Protein AF-A0A645G170-F1 (afdb_monomer)

Organism: NCBI:txid1076179

Structure (mmCIF, N/CA/C/O backbone):
data_AF-A0A645G170-F1
#
_ent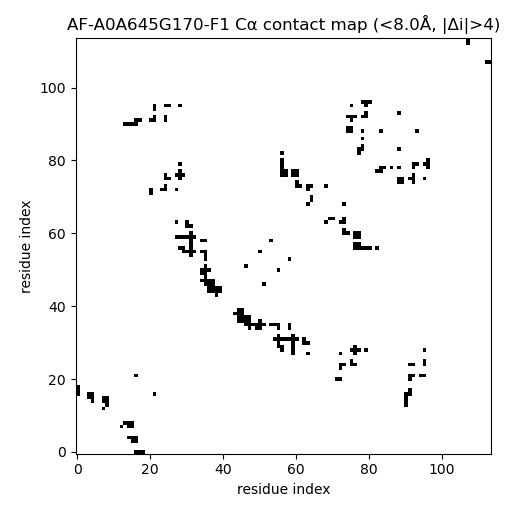ry.id   AF-A0A645G170-F1
#
loop_
_atom_site.group_PDB
_atom_site.id
_atom_site.type_symbol
_atom_site.label_atom_id
_atom_site.label_alt_id
_atom_site.label_comp_id
_atom_site.label_asym_id
_atom_site.label_entity_id
_atom_site.label_seq_id
_atom_site.pdbx_PDB_ins_code
_atom_site.Cartn_x
_atom_site.Cartn_y
_atom_site.Cartn_z
_atom_site.occupancy
_atom_site.B_iso_or_equiv
_atom_site.auth_seq_id
_atom_site.auth_comp_id
_atom_site.auth_asym_id
_atom_site.auth_atom_id
_atom_site.pdbx_PDB_model_num
ATOM 1 N N . MET A 1 1 ? 5.710 7.910 -17.142 1.00 85.31 1 MET A N 1
ATOM 2 C CA . MET A 1 1 ? 6.447 6.657 -16.865 1.00 85.31 1 MET A CA 1
ATOM 3 C C . MET A 1 1 ? 7.380 6.271 -18.004 1.00 85.31 1 MET A C 1
ATOM 5 O O . MET A 1 1 ? 8.421 5.698 -17.730 1.00 85.31 1 MET A O 1
ATOM 9 N N . ASP A 1 2 ? 7.072 6.637 -19.247 1.00 85.50 2 ASP A N 1
ATOM 10 C CA . ASP A 1 2 ? 7.814 6.213 -20.445 1.00 85.50 2 ASP A CA 1
ATOM 11 C C . ASP A 1 2 ? 9.314 6.533 -20.425 1.00 85.50 2 ASP A C 1
ATOM 13 O O . ASP A 1 2 ? 10.121 5.654 -20.707 1.00 85.50 2 ASP A O 1
ATOM 17 N N . GLU A 1 3 ? 9.708 7.748 -20.030 1.00 87.88 3 GLU A N 1
ATOM 18 C CA . GLU A 1 3 ? 11.128 8.125 -19.927 1.00 87.88 3 GLU A CA 1
ATOM 19 C C . GLU A 1 3 ? 11.868 7.291 -18.870 1.00 87.88 3 GLU A C 1
ATOM 21 O O . GLU A 1 3 ? 12.948 6.760 -19.129 1.00 87.88 3 GLU A O 1
ATOM 26 N N . PHE A 1 4 ? 11.257 7.113 -17.695 1.00 88.00 4 PHE A N 1
ATOM 27 C CA . PHE A 1 4 ? 11.802 6.262 -16.639 1.00 88.00 4 PHE A CA 1
ATOM 28 C C . PHE A 1 4 ? 11.960 4.822 -17.140 1.00 88.00 4 PHE A C 1
ATOM 30 O O . PHE A 1 4 ? 13.048 4.249 -17.076 1.00 88.00 4 PHE A O 1
ATOM 37 N N . ASN A 1 5 ? 10.898 4.256 -17.712 1.00 92.06 5 ASN A N 1
ATOM 38 C CA . ASN A 1 5 ? 10.902 2.885 -18.207 1.00 92.06 5 ASN A CA 1
ATOM 39 C C . ASN A 1 5 ? 11.934 2.692 -19.324 1.00 92.06 5 ASN A C 1
ATOM 41 O O . ASN A 1 5 ? 12.638 1.687 -19.312 1.00 92.06 5 ASN A O 1
ATOM 45 N N . ALA A 1 6 ? 12.102 3.656 -20.233 1.00 88.12 6 ALA A N 1
ATOM 46 C CA . ALA A 1 6 ? 13.106 3.587 -21.293 1.00 88.12 6 ALA A CA 1
ATOM 47 C C . ALA A 1 6 ? 14.542 3.500 -20.744 1.00 88.12 6 ALA A C 1
ATOM 49 O O . ALA A 1 6 ? 15.357 2.734 -21.258 1.00 88.12 6 ALA A O 1
ATOM 50 N N . ILE A 1 7 ? 14.850 4.245 -19.678 1.00 88.62 7 ILE A N 1
ATOM 51 C CA . ILE A 1 7 ? 16.182 4.256 -19.056 1.00 88.62 7 ILE A CA 1
ATOM 52 C C . ILE A 1 7 ? 16.437 2.970 -18.258 1.00 88.62 7 ILE A C 1
ATOM 54 O O . ILE A 1 7 ? 17.522 2.388 -18.341 1.00 88.62 7 ILE A O 1
ATOM 58 N N . TYR A 1 8 ? 15.462 2.532 -17.460 1.00 85.69 8 TYR A N 1
ATOM 59 C CA . TYR A 1 8 ? 15.670 1.462 -16.484 1.00 85.69 8 TYR A CA 1
ATOM 60 C C . TYR A 1 8 ? 15.401 0.057 -17.035 1.00 85.69 8 TYR A C 1
ATOM 62 O O . TYR A 1 8 ? 16.118 -0.872 -16.656 1.00 85.69 8 TYR A O 1
ATOM 70 N N . ALA A 1 9 ? 14.480 -0.104 -17.993 1.00 86.50 9 ALA A N 1
ATOM 71 C CA . ALA A 1 9 ? 14.226 -1.398 -18.637 1.00 86.50 9 ALA A CA 1
ATOM 72 C C . ALA A 1 9 ? 15.461 -1.941 -19.368 1.00 86.50 9 ALA A C 1
ATOM 74 O O . ALA A 1 9 ? 15.666 -3.151 -19.417 1.00 86.50 9 ALA A O 1
ATOM 75 N N . ALA A 1 10 ? 16.308 -1.052 -19.900 1.00 83.38 10 ALA A N 1
ATOM 76 C CA . ALA A 1 10 ? 17.560 -1.427 -20.555 1.00 83.38 10 ALA A CA 1
ATOM 77 C C . ALA A 1 10 ? 18.576 -2.076 -19.594 1.00 83.38 10 ALA A C 1
ATOM 79 O O . ALA A 1 10 ? 19.491 -2.761 -20.048 1.00 83.38 10 ALA A O 1
ATOM 80 N N . LYS A 1 11 ? 18.430 -1.861 -18.277 1.00 83.19 11 LYS A N 1
ATOM 81 C CA . LYS A 1 11 ? 19.267 -2.482 -17.240 1.00 83.19 11 LYS A CA 1
ATOM 82 C C . LYS A 1 11 ? 18.649 -3.771 -16.701 1.00 83.19 11 LYS A C 1
ATOM 84 O O . LYS A 1 11 ? 19.349 -4.771 -16.598 1.00 83.19 11 LYS A O 1
ATOM 89 N N . ASP A 1 12 ? 17.365 -3.736 -16.352 1.00 84.62 12 ASP A N 1
ATOM 90 C CA . ASP A 1 12 ? 16.557 -4.911 -16.003 1.00 84.62 12 ASP A CA 1
ATOM 91 C C . ASP A 1 12 ? 15.076 -4.551 -16.194 1.00 84.62 12 ASP A C 1
ATOM 93 O O . ASP A 1 12 ? 14.607 -3.526 -15.692 1.00 84.62 12 ASP A O 1
ATOM 97 N N . ALA A 1 13 ? 14.322 -5.404 -16.888 1.00 82.94 13 ALA A N 1
ATOM 98 C CA . ALA A 1 13 ? 12.888 -5.216 -17.109 1.00 82.94 13 ALA A CA 1
ATOM 99 C C . ALA A 1 13 ? 12.086 -5.111 -15.795 1.00 82.94 13 ALA A C 1
ATOM 101 O O . ALA A 1 13 ? 11.020 -4.499 -15.774 1.00 82.94 13 ALA A O 1
ATOM 102 N N . LYS A 1 14 ? 12.609 -5.645 -14.683 1.00 81.25 14 LYS A N 1
ATOM 103 C CA . LYS A 1 14 ? 12.017 -5.530 -13.340 1.00 81.25 14 LYS A CA 1
ATOM 104 C C . LYS A 1 14 ? 12.056 -4.116 -12.760 1.00 81.25 14 LYS A C 1
ATOM 106 O O . LYS A 1 14 ? 11.366 -3.863 -11.780 1.00 81.25 14 LYS A O 1
ATOM 111 N N . PHE A 1 15 ? 12.849 -3.207 -13.330 1.00 82.06 15 PHE A N 1
ATOM 112 C CA . PHE A 1 15 ? 12.870 -1.792 -12.949 1.00 82.06 15 PHE A CA 1
ATOM 113 C C . PHE A 1 15 ? 11.934 -0.937 -13.809 1.00 82.06 15 PHE A C 1
ATOM 115 O O . PHE A 1 15 ? 12.122 0.272 -13.903 1.00 82.06 15 PHE A O 1
ATOM 122 N N . THR A 1 16 ? 10.942 -1.547 -14.454 1.00 91.69 16 THR A N 1
ATOM 123 C CA . THR A 1 16 ? 9.838 -0.805 -15.064 1.00 91.69 16 THR A CA 1
ATOM 124 C C . THR A 1 16 ? 8.761 -0.506 -14.030 1.00 91.69 16 THR A C 1
ATOM 126 O O . THR A 1 16 ? 8.619 -1.218 -13.040 1.00 91.69 16 THR A O 1
ATOM 129 N N . ILE A 1 17 ? 8.034 0.582 -14.256 1.00 93.06 17 ILE A N 1
ATOM 130 C CA . ILE A 1 17 ? 6.860 0.970 -13.484 1.00 93.06 17 ILE A CA 1
ATOM 131 C C . ILE A 1 17 ? 5.643 0.850 -14.387 1.00 93.06 17 ILE A C 1
ATOM 133 O O . ILE A 1 17 ? 5.594 1.461 -15.462 1.00 93.06 17 ILE A O 1
ATOM 137 N N . ASP A 1 18 ? 4.645 0.122 -13.913 1.00 95.44 18 ASP A N 1
ATOM 138 C CA . ASP A 1 18 ? 3.304 0.142 -14.473 1.00 95.44 18 ASP A CA 1
ATOM 139 C C . ASP A 1 18 ? 2.494 1.257 -13.794 1.00 95.44 18 ASP A C 1
ATOM 141 O O . ASP A 1 18 ? 2.283 1.269 -12.578 1.00 95.44 18 ASP A O 1
ATOM 145 N N . ASN A 1 19 ? 2.063 2.239 -14.589 1.00 95.69 19 ASN A N 1
ATOM 146 C CA . ASN A 1 19 ? 1.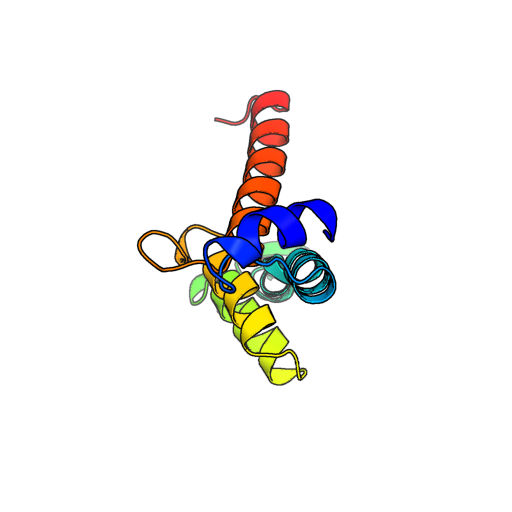342 3.397 -14.073 1.00 95.69 19 ASN A CA 1
ATOM 147 C C . ASN A 1 19 ? -0.047 3.035 -13.526 1.00 95.69 19 ASN A C 1
ATOM 149 O O . ASN A 1 19 ? -0.484 3.633 -12.544 1.00 95.69 19 ASN A O 1
ATOM 153 N N . ASP A 1 20 ? -0.728 2.066 -14.132 1.00 97.06 20 ASP A N 1
ATOM 154 C CA . ASP A 1 20 ? -2.068 1.670 -13.710 1.00 97.06 20 ASP A CA 1
ATOM 155 C C . ASP A 1 20 ? -1.990 0.874 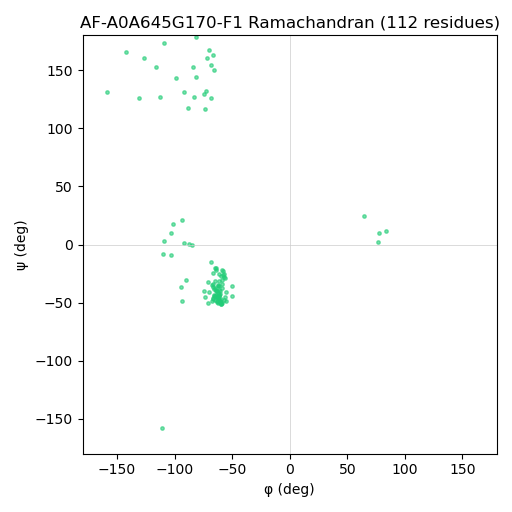-12.406 1.00 97.06 20 ASP A C 1
ATOM 157 O O . ASP A 1 20 ? -2.767 1.130 -11.482 1.00 97.06 20 ASP A O 1
ATOM 161 N N . LEU A 1 21 ? -0.993 -0.012 -12.272 1.00 97.25 21 LEU A N 1
ATOM 162 C CA . LEU A 1 21 ? -0.711 -0.684 -10.999 1.00 97.25 21 LEU A CA 1
ATOM 163 C C . LEU A 1 21 ? -0.309 0.308 -9.907 1.00 97.25 21 LEU A C 1
ATOM 165 O O . LEU A 1 21 ? -0.787 0.184 -8.778 1.00 97.25 21 LEU A O 1
ATOM 169 N N . LEU A 1 22 ? 0.527 1.302 -10.228 1.00 97.88 22 LEU A N 1
ATOM 170 C CA . LEU A 1 22 ? 0.926 2.332 -9.271 1.00 97.88 22 LEU A CA 1
ATOM 171 C C . LEU A 1 22 ? -0.287 3.108 -8.756 1.00 97.88 22 LEU A C 1
ATOM 173 O O . LEU A 1 22 ? -0.455 3.242 -7.545 1.00 97.88 22 LEU A O 1
ATOM 177 N N . VAL A 1 23 ? -1.134 3.610 -9.658 1.00 98.25 23 VAL A N 1
ATOM 178 C CA . VAL A 1 23 ? -2.310 4.406 -9.285 1.00 98.25 23 VAL A CA 1
ATOM 179 C C . VAL A 1 23 ? -3.327 3.551 -8.530 1.00 98.25 23 VAL A C 1
ATOM 181 O O . VAL A 1 23 ? -3.802 3.971 -7.475 1.00 98.25 23 VAL A O 1
ATOM 184 N N . ALA A 1 24 ? -3.631 2.340 -9.004 1.00 98.50 24 ALA A N 1
ATOM 185 C CA . ALA A 1 24 ? -4.558 1.438 -8.322 1.00 98.50 24 ALA A CA 1
ATOM 186 C C . ALA A 1 24 ? -4.049 1.047 -6.925 1.00 98.50 24 ALA A C 1
ATOM 188 O O . ALA A 1 24 ? -4.797 1.108 -5.948 1.00 98.50 24 ALA A O 1
ATOM 189 N N . GLY A 1 25 ? -2.764 0.702 -6.812 1.00 98.56 25 GLY A N 1
ATOM 190 C CA . GLY A 1 25 ? -2.112 0.395 -5.543 1.00 98.56 25 GLY A CA 1
ATOM 191 C C . GLY A 1 25 ? -2.114 1.585 -4.584 1.00 98.56 25 GLY A C 1
ATOM 192 O O . GLY A 1 25 ? -2.472 1.424 -3.421 1.00 98.56 25 GLY A O 1
ATOM 193 N N . ALA A 1 26 ? -1.801 2.790 -5.066 1.00 98.38 26 ALA A N 1
ATOM 194 C CA . ALA A 1 26 ? -1.833 4.013 -4.265 1.00 98.38 26 ALA A CA 1
ATOM 195 C C . ALA A 1 26 ? -3.246 4.353 -3.768 1.00 98.38 26 ALA A C 1
ATOM 197 O O . ALA A 1 26 ? -3.408 4.751 -2.618 1.00 98.38 26 ALA A O 1
ATOM 198 N N . LEU A 1 27 ? -4.281 4.166 -4.591 1.00 98.38 27 LEU A N 1
ATOM 199 C CA . LEU A 1 27 ? -5.670 4.400 -4.180 1.00 98.38 27 LEU A CA 1
ATOM 200 C C . LEU A 1 27 ? -6.143 3.402 -3.115 1.00 98.38 27 LEU A C 1
ATOM 202 O O . LEU A 1 27 ? -6.945 3.758 -2.253 1.00 98.38 27 LEU A O 1
ATOM 206 N N . LEU A 1 28 ? -5.660 2.158 -3.172 1.00 98.56 28 LEU A N 1
ATOM 207 C CA . LEU A 1 28 ? -6.161 1.060 -2.345 1.00 98.56 28 LEU A CA 1
ATOM 208 C C . LEU A 1 28 ? -5.266 0.686 -1.160 1.00 98.56 28 LEU A C 1
ATOM 210 O O . LEU A 1 28 ? -5.712 -0.107 -0.331 1.00 98.56 28 LEU A O 1
ATOM 214 N N . HIS A 1 29 ? -4.047 1.228 -1.046 1.00 98.56 29 HIS A N 1
ATOM 215 C CA . HIS A 1 29 ? -3.059 0.813 -0.034 1.00 98.56 29 HIS A CA 1
ATOM 216 C C . HIS A 1 29 ? -3.634 0.770 1.393 1.00 98.56 29 HIS A C 1
ATOM 218 O O . HIS A 1 29 ? -3.348 -0.149 2.156 1.00 98.56 29 HIS A O 1
ATOM 224 N N . ASP A 1 30 ? -4.534 1.700 1.710 1.00 98.31 30 ASP A N 1
ATOM 225 C CA . ASP A 1 30 ? -5.149 1.871 3.024 1.00 98.31 30 ASP A CA 1
ATOM 226 C C . ASP A 1 30 ? -6.590 1.339 3.137 1.00 98.31 30 ASP A C 1
ATOM 228 O O . ASP A 1 30 ? -7.257 1.563 4.150 1.00 98.31 30 ASP A O 1
ATOM 232 N N . VAL A 1 31 ? -7.106 0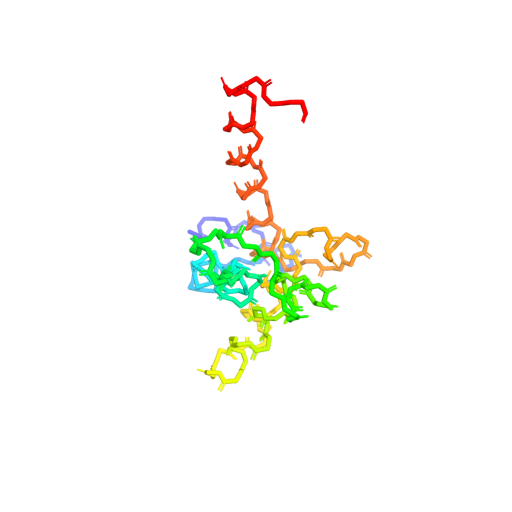.605 2.142 1.00 98.44 31 VAL A N 1
ATOM 233 C CA . VAL A 1 31 ? -8.514 0.147 2.116 1.00 98.44 31 VAL A CA 1
ATOM 234 C C . VAL A 1 31 ? -8.902 -0.691 3.347 1.00 98.44 31 VAL A C 1
ATOM 236 O O . VAL A 1 31 ? -10.059 -0.697 3.771 1.00 98.44 31 VAL A O 1
ATOM 239 N N . GLY A 1 32 ? -7.929 -1.341 3.994 1.00 98.06 32 GLY A N 1
ATOM 240 C CA . GLY A 1 32 ? -8.130 -2.068 5.249 1.00 98.06 32 GLY A CA 1
ATOM 241 C C . GLY A 1 32 ? -8.538 -1.193 6.441 1.00 98.06 32 GLY A C 1
ATOM 242 O O . GLY A 1 32 ? -9.140 -1.710 7.385 1.00 98.06 32 GLY A O 1
ATOM 243 N N . LYS A 1 33 ? -8.299 0.128 6.403 1.00 96.94 33 LYS A N 1
ATOM 244 C CA . LYS A 1 33 ? -8.720 1.059 7.467 1.00 96.94 33 LYS A CA 1
ATOM 245 C C . LYS A 1 33 ? -10.240 1.090 7.645 1.00 96.94 33 LYS A C 1
ATOM 247 O O . LYS A 1 33 ? -10.711 1.333 8.755 1.00 96.94 33 LYS A O 1
ATOM 252 N N . LEU A 1 34 ? -11.003 0.756 6.595 1.00 95.62 34 LEU A N 1
ATOM 253 C CA . LEU A 1 34 ? -12.466 0.632 6.640 1.00 95.62 34 LEU A CA 1
ATOM 254 C C . LEU A 1 34 ? -12.948 -0.406 7.662 1.00 95.62 34 LEU A C 1
ATOM 256 O O . LEU A 1 34 ? -14.035 -0.260 8.213 1.00 95.62 34 LEU A O 1
ATOM 260 N N . VAL A 1 35 ? -12.149 -1.448 7.910 1.00 96.62 35 VAL A N 1
ATOM 261 C CA . VAL A 1 35 ? -12.469 -2.506 8.879 1.00 96.62 35 VAL A CA 1
ATOM 262 C C . VAL A 1 35 ? -11.583 -2.461 10.122 1.00 96.62 35 VAL A C 1
ATOM 264 O O . VAL A 1 35 ? -11.858 -3.176 11.085 1.00 96.62 35 VAL A O 1
ATOM 267 N N . GLU A 1 36 ? -10.546 -1.620 10.148 1.00 96.88 36 GLU A N 1
ATOM 268 C CA . GLU A 1 36 ? -9.681 -1.454 11.321 1.00 96.88 36 GLU A CA 1
ATOM 269 C C . GLU A 1 36 ? -10.394 -0.726 12.470 1.00 96.88 36 GLU A C 1
ATOM 271 O O . GLU A 1 36 ? -10.164 -1.035 13.644 1.00 96.88 36 GLU A O 1
ATOM 276 N N . TYR A 1 37 ? -11.303 0.192 12.143 1.00 96.62 37 TYR A N 1
ATOM 277 C CA . TYR A 1 37 ? -12.035 1.000 13.113 1.00 96.62 37 TYR A CA 1
ATOM 278 C C . TYR A 1 37 ? -13.538 0.715 13.083 1.00 96.62 37 TYR A C 1
ATOM 280 O O . TYR A 1 37 ? -14.099 0.305 12.073 1.00 96.62 37 TYR A O 1
ATOM 288 N N . ALA A 1 38 ? -14.197 0.935 14.216 1.00 96.38 38 ALA A N 1
ATOM 289 C CA . ALA A 1 38 ? -15.643 0.830 14.372 1.00 96.38 38 ALA A CA 1
ATOM 290 C C . ALA A 1 38 ? -16.156 1.931 15.308 1.00 96.38 38 ALA A C 1
ATOM 292 O O . ALA A 1 38 ? -15.379 2.564 16.026 1.00 96.38 38 ALA A O 1
ATOM 293 N N . ARG A 1 39 ? -17.474 2.151 15.316 1.00 96.56 39 ARG A N 1
ATOM 294 C CA . ARG A 1 39 ? -18.142 3.011 16.300 1.00 96.56 39 ARG A CA 1
ATOM 295 C C . ARG A 1 39 ? -18.596 2.165 17.486 1.00 96.56 39 ARG A C 1
ATOM 297 O O . ARG A 1 39 ? -19.190 1.110 17.280 1.00 96.56 39 ARG A O 1
ATOM 304 N N . ASN A 1 40 ? -18.302 2.602 18.708 1.00 95.31 40 ASN A N 1
ATOM 305 C CA . ASN A 1 40 ? -18.852 1.969 19.909 1.00 95.31 40 ASN A CA 1
ATOM 306 C C . ASN A 1 40 ? -20.281 2.473 20.204 1.00 95.31 40 ASN A C 1
ATOM 308 O O . ASN A 1 40 ? -20.799 3.346 19.510 1.00 95.31 40 ASN A O 1
ATOM 312 N N . GLU A 1 41 ? -20.902 1.953 21.265 1.00 96.12 41 GLU A N 1
ATOM 313 C CA . GLU A 1 41 ? -22.255 2.343 21.706 1.00 96.12 41 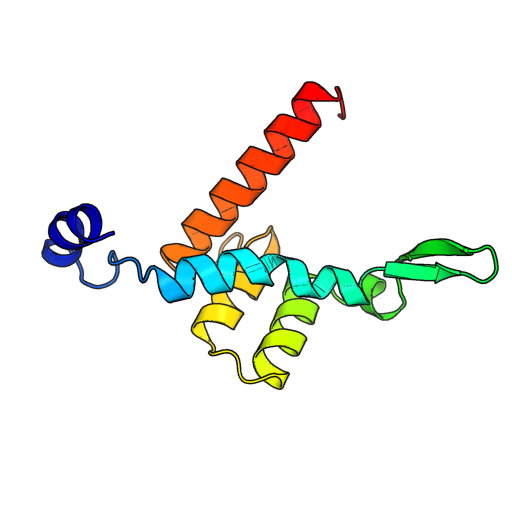GLU A CA 1
ATOM 314 C C . GLU A 1 41 ? -22.389 3.841 22.035 1.00 96.12 41 GLU A C 1
ATOM 316 O O . GLU A 1 41 ? -23.485 4.391 21.993 1.00 96.12 41 GLU A O 1
ATOM 321 N N . LYS A 1 42 ? -21.273 4.520 22.327 1.00 96.06 42 LYS A N 1
ATOM 322 C CA . LYS A 1 42 ? -21.208 5.963 22.599 1.00 96.06 42 LYS A CA 1
ATOM 323 C C . LYS A 1 42 ? -20.938 6.801 21.341 1.00 96.06 42 LYS A C 1
ATOM 325 O O . LYS A 1 42 ? -20.817 8.018 21.435 1.00 96.06 42 LYS A O 1
ATOM 330 N N . GLY A 1 43 ? -20.818 6.171 20.170 1.00 95.44 43 GLY A N 1
ATOM 331 C CA . GLY A 1 43 ? -20.494 6.834 18.904 1.00 95.44 43 GLY A CA 1
ATOM 332 C C . GLY A 1 43 ? -19.013 7.195 18.730 1.00 95.44 43 GLY A C 1
ATOM 333 O O . GLY A 1 43 ? -18.658 7.887 17.775 1.00 95.44 43 GLY A O 1
ATOM 334 N N . GLU A 1 44 ? -18.122 6.727 19.602 1.00 96.50 44 GLU A N 1
ATOM 335 C CA . GLU A 1 44 ? -16.684 7.007 19.535 1.00 96.50 44 GLU A CA 1
ATOM 336 C C . GLU A 1 44 ? -15.996 6.076 18.528 1.00 96.50 44 GLU A C 1
ATOM 338 O O . GLU A 1 44 ? -16.357 4.902 18.404 1.00 96.50 44 GLU A O 1
ATOM 343 N N . THR A 1 45 ? -14.987 6.584 17.815 1.00 96.12 45 THR A N 1
ATOM 344 C CA . THR A 1 45 ? -14.138 5.754 16.949 1.00 96.12 45 THR A CA 1
ATOM 345 C C . THR A 1 45 ? -13.197 4.923 17.814 1.00 96.12 45 THR A C 1
ATOM 347 O O . THR A 1 45 ? -12.335 5.464 18.503 1.00 96.12 45 THR A O 1
ATOM 350 N N . VAL A 1 46 ? -13.333 3.601 17.752 1.00 96.94 46 VAL A N 1
ATOM 351 C CA . VAL A 1 46 ? -12.491 2.640 18.473 1.00 96.94 46 VAL A CA 1
ATOM 352 C C . VAL A 1 46 ? -11.905 1.618 17.507 1.00 96.94 46 VAL A C 1
ATOM 354 O O . VAL A 1 46 ? -12.420 1.411 16.409 1.00 96.94 46 VAL A O 1
ATOM 357 N N . LYS A 1 47 ? -10.830 0.938 17.915 1.00 97.19 47 LYS A N 1
ATOM 358 C CA . LYS A 1 47 ? -10.268 -0.170 17.136 1.00 97.19 47 LYS A CA 1
ATOM 359 C C . LYS A 1 47 ? -11.235 -1.359 17.148 1.00 97.19 47 LYS A C 1
ATOM 361 O O . LYS A 1 47 ? -11.653 -1.804 18.223 1.00 97.19 47 LYS A O 1
ATOM 366 N N . SER A 1 48 ? -11.600 -1.853 15.968 1.00 97.31 48 SER A N 1
ATOM 367 C CA . SER A 1 48 ? -12.560 -2.948 15.805 1.00 97.31 48 SER A CA 1
ATOM 368 C C . SER A 1 48 ? -11.972 -4.280 16.292 1.00 97.31 48 SER A C 1
ATOM 370 O O . SER A 1 48 ? -10.763 -4.407 16.500 1.00 97.31 48 SER A O 1
ATOM 372 N N . ALA A 1 49 ? -12.812 -5.308 16.452 1.00 96.56 49 ALA A N 1
ATOM 373 C CA . ALA A 1 49 ? -12.320 -6.657 16.741 1.00 96.56 49 ALA A CA 1
ATOM 374 C C . ALA A 1 49 ? -11.364 -7.165 15.644 1.00 96.56 49 ALA A C 1
ATOM 376 O O . ALA A 1 49 ? -10.355 -7.790 15.957 1.00 96.56 49 ALA A O 1
ATOM 377 N N . ASN A 1 50 ? -11.640 -6.844 14.373 1.00 96.00 50 ASN A N 1
ATOM 378 C CA . ASN A 1 50 ? -10.753 -7.180 13.261 1.00 96.00 50 ASN A CA 1
ATOM 379 C C . ASN A 1 50 ? -9.439 -6.397 13.346 1.00 96.00 50 ASN A C 1
ATOM 381 O O . ASN A 1 50 ? -8.382 -7.015 13.331 1.00 96.00 50 ASN A O 1
ATOM 385 N N . GLY A 1 51 ? -9.505 -5.077 13.546 1.00 96.06 51 GLY A N 1
ATOM 386 C CA . GLY A 1 51 ? -8.330 -4.214 13.644 1.00 96.06 51 GLY A CA 1
ATOM 387 C C . GLY A 1 51 ? -7.386 -4.613 14.777 1.00 96.06 51 GLY A C 1
ATOM 388 O O . GLY A 1 51 ? -6.171 -4.491 14.648 1.00 96.06 51 GLY A O 1
ATOM 389 N N . LYS A 1 52 ? -7.918 -5.115 15.899 1.00 96.50 52 LYS A N 1
ATOM 390 C CA . LYS A 1 52 ? -7.102 -5.643 17.008 1.00 96.50 52 LYS A CA 1
ATOM 391 C C . LYS A 1 52 ? -6.297 -6.886 16.617 1.00 96.50 52 LYS A C 1
ATOM 393 O O . LYS A 1 52 ? -5.214 -7.076 17.157 1.00 96.50 52 LYS A O 1
ATOM 398 N N . ASN A 1 53 ? -6.815 -7.700 15.700 1.00 96.19 53 ASN A N 1
ATOM 399 C CA . ASN A 1 53 ? -6.190 -8.952 15.276 1.00 96.19 53 ASN A CA 1
ATOM 400 C C . ASN A 1 53 ? -5.317 -8.783 14.026 1.00 96.19 53 ASN A C 1
ATOM 402 O O . ASN A 1 53 ? -4.285 -9.435 13.908 1.00 96.19 53 ASN A O 1
ATOM 406 N N . LEU A 1 54 ? -5.736 -7.931 13.088 1.00 96.31 54 LEU A N 1
ATOM 407 C CA . LEU A 1 54 ? -5.103 -7.720 11.792 1.00 96.31 54 LEU A CA 1
ATOM 408 C C . LEU A 1 54 ? -4.909 -6.224 11.555 1.00 96.31 54 LEU A C 1
ATOM 410 O O . LEU A 1 54 ? -5.862 -5.446 11.597 1.00 96.31 54 LEU A O 1
ATOM 414 N N . ARG A 1 55 ? -3.671 -5.828 11.260 1.00 96.69 55 ARG A N 1
ATOM 415 C CA . ARG A 1 55 ? -3.375 -4.476 10.780 1.00 96.69 55 ARG A CA 1
ATOM 416 C C . ARG A 1 55 ? -3.948 -4.263 9.378 1.00 96.69 55 ARG A C 1
ATOM 418 O O . ARG A 1 55 ? -4.137 -5.224 8.622 1.00 96.69 55 ARG A O 1
ATOM 425 N N . HIS A 1 56 ? -4.220 -3.004 9.035 1.00 98.12 56 HIS A N 1
ATOM 426 C CA . HIS A 1 56 ? -4.895 -2.645 7.789 1.00 98.12 56 HIS A CA 1
ATOM 427 C C . HIS A 1 56 ? -4.214 -3.130 6.498 1.00 98.12 56 HIS A C 1
ATOM 429 O O . HIS A 1 56 ? -4.958 -3.399 5.556 1.00 98.12 56 HIS A O 1
ATOM 435 N N . PRO A 1 57 ? -2.884 -3.343 6.402 1.00 98.12 57 PRO A N 1
ATOM 436 C CA . PRO A 1 57 ? -2.301 -3.912 5.185 1.00 98.12 57 PRO A CA 1
ATOM 437 C C . PRO A 1 57 ? -2.798 -5.338 4.922 1.00 98.12 57 PRO A C 1
ATOM 439 O O . PRO A 1 57 ? -3.134 -5.688 3.790 1.00 98.12 57 PRO A O 1
ATOM 442 N N . PHE A 1 58 ? -2.953 -6.158 5.968 1.00 97.94 58 PHE A N 1
ATOM 443 C CA . PHE A 1 58 ? -3.451 -7.530 5.832 1.00 97.94 58 PHE A CA 1
ATOM 444 C C . PHE A 1 58 ? -4.937 -7.569 5.484 1.00 97.94 58 PHE A C 1
ATOM 446 O O . PHE A 1 58 ? -5.337 -8.237 4.529 1.00 97.94 58 PHE A O 1
ATOM 453 N N . SER A 1 59 ? -5.770 -6.848 6.241 1.00 98.25 59 SER A N 1
ATOM 454 C CA . SER A 1 59 ? -7.211 -6.818 5.976 1.00 98.25 59 SER A CA 1
ATOM 455 C C . SER A 1 59 ? -7.518 -6.162 4.627 1.00 98.25 59 SER A C 1
ATOM 457 O O . SER A 1 59 ? -8.369 -6.659 3.891 1.00 98.25 59 SER A O 1
ATOM 459 N N . GLY A 1 60 ? -6.773 -5.117 4.258 1.00 98.50 60 GLY A N 1
ATOM 460 C CA . GLY A 1 60 ? -6.863 -4.457 2.961 1.00 98.50 60 GLY A CA 1
ATOM 461 C C . GLY A 1 60 ? -6.520 -5.391 1.805 1.00 98.50 60 GLY A C 1
ATOM 462 O O . GLY A 1 60 ? -7.269 -5.452 0.833 1.00 98.50 60 GLY A O 1
ATOM 463 N N . THR A 1 61 ? -5.461 -6.194 1.946 1.00 98.56 61 THR A N 1
ATOM 464 C CA . THR A 1 61 ? -5.092 -7.211 0.948 1.00 98.56 61 THR A CA 1
ATOM 465 C C . THR A 1 61 ? -6.225 -8.217 0.751 1.00 98.56 61 THR A C 1
ATOM 467 O O . THR A 1 61 ? -6.635 -8.481 -0.377 1.00 98.56 61 THR A O 1
ATOM 470 N N . VAL A 1 62 ? -6.801 -8.734 1.844 1.00 98.31 62 VAL A N 1
ATOM 471 C CA . VAL A 1 62 ? -7.937 -9.670 1.774 1.00 98.31 62 VAL A CA 1
ATOM 472 C C . VAL A 1 62 ? -9.149 -9.033 1.090 1.00 98.31 62 VAL A C 1
ATOM 474 O O . VAL A 1 62 ? -9.793 -9.686 0.269 1.00 98.31 62 VAL A O 1
ATOM 477 N N . ILE A 1 63 ? -9.467 -7.775 1.409 1.00 98.44 63 ILE A N 1
ATOM 478 C CA . ILE A 1 63 ? -10.572 -7.039 0.782 1.00 98.44 63 ILE A CA 1
ATOM 479 C C . ILE A 1 63 ? -10.327 -6.889 -0.722 1.00 98.44 63 ILE A C 1
ATOM 481 O O . ILE A 1 63 ? -11.217 -7.214 -1.506 1.00 98.44 63 ILE A O 1
ATOM 485 N N . ALA A 1 64 ? -9.139 -6.448 -1.133 1.00 98.62 64 ALA A N 1
ATOM 486 C CA . ALA A 1 64 ? -8.817 -6.218 -2.537 1.00 98.62 64 ALA A CA 1
ATOM 487 C C . ALA A 1 64 ? -8.900 -7.508 -3.366 1.00 98.62 64 ALA A C 1
ATOM 489 O O . ALA A 1 64 ? -9.612 -7.550 -4.372 1.00 98.62 64 ALA A O 1
ATOM 490 N N . LEU A 1 65 ? -8.250 -8.585 -2.912 1.00 98.62 65 LEU A N 1
ATOM 491 C CA . LEU A 1 65 ? -8.238 -9.863 -3.633 1.00 98.62 65 LEU A CA 1
ATOM 492 C C . LEU A 1 65 ? -9.641 -10.477 -3.737 1.00 98.62 65 LEU A C 1
ATOM 494 O O . LEU A 1 65 ? -10.032 -10.962 -4.797 1.00 98.62 65 LEU A O 1
ATOM 498 N N . ARG A 1 66 ? -10.454 -10.397 -2.673 1.00 98.25 66 ARG A N 1
ATOM 499 C CA . ARG A 1 66 ? -11.850 -10.879 -2.705 1.00 98.25 66 ARG A CA 1
ATOM 500 C C . ARG A 1 66 ? -12.739 -10.118 -3.686 1.00 98.25 66 ARG A C 1
ATOM 502 O O . ARG A 1 66 ? -13.761 -10.657 -4.096 1.00 98.25 66 ARG A O 1
ATOM 509 N N . ASN A 1 67 ? -12.364 -8.895 -4.049 1.00 98.38 67 ASN A N 1
ATOM 510 C CA . ASN A 1 67 ? -13.085 -8.062 -5.009 1.00 98.38 67 ASN A CA 1
ATOM 511 C C . ASN A 1 67 ? -12.427 -8.066 -6.402 1.00 98.38 67 ASN A C 1
ATOM 513 O O . ASN A 1 67 ? -12.717 -7.198 -7.219 1.00 98.38 67 ASN A O 1
ATOM 517 N N . GLY A 1 68 ? -11.557 -9.042 -6.689 1.00 98.06 68 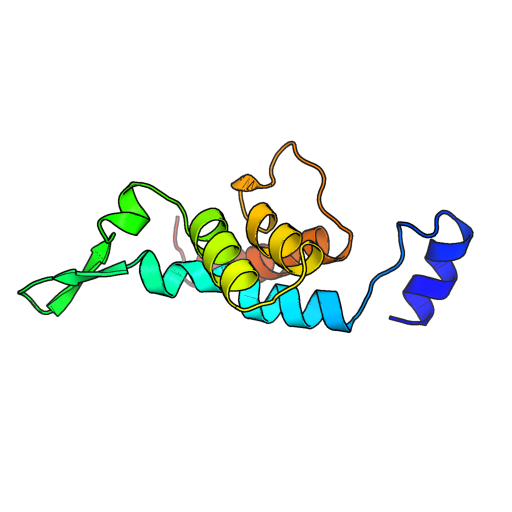GLY A N 1
ATOM 518 C CA . GLY A 1 68 ? -11.006 -9.264 -8.027 1.00 98.06 68 GLY A CA 1
ATOM 519 C C . GLY A 1 68 ? -9.794 -8.403 -8.386 1.00 98.06 68 GLY A C 1
ATOM 520 O O . GLY A 1 68 ? -9.404 -8.380 -9.552 1.00 98.06 68 GLY A O 1
ATOM 521 N N . CYS A 1 69 ? -9.180 -7.709 -7.421 1.00 98.50 69 CYS A N 1
ATOM 522 C CA . CYS A 1 69 ? -7.878 -7.084 -7.659 1.00 98.50 69 CYS A CA 1
ATOM 523 C C . CYS A 1 69 ? -6.807 -8.156 -7.892 1.00 98.50 69 CYS A C 1
ATOM 525 O O . CYS A 1 69 ? -6.878 -9.252 -7.336 1.00 98.50 69 CYS A O 1
ATOM 527 N N . SER A 1 70 ? -5.794 -7.820 -8.688 1.00 98.44 70 SER A N 1
ATOM 528 C CA . SER A 1 70 ? -4.663 -8.708 -8.950 1.00 98.44 70 SER A CA 1
ATOM 529 C C . SER A 1 70 ? -3.742 -8.849 -7.734 1.00 98.44 70 SER A C 1
ATOM 531 O O . SER A 1 70 ? -3.678 -7.967 -6.871 1.00 98.44 70 SER A O 1
ATOM 533 N N . ASP A 1 71 ? -2.941 -9.916 -7.724 1.00 98.25 71 ASP A N 1
ATOM 534 C CA . ASP A 1 71 ? -1.899 -10.128 -6.713 1.00 98.25 71 ASP A CA 1
ATOM 535 C C . ASP A 1 71 ? -0.860 -8.999 -6.699 1.00 98.25 71 ASP A C 1
ATOM 537 O O . ASP A 1 71 ? -0.295 -8.711 -5.652 1.00 98.25 71 ASP A O 1
ATOM 541 N N . ALA A 1 72 ? -0.637 -8.307 -7.823 1.00 97.81 72 ALA A N 1
ATOM 542 C CA . ALA A 1 72 ? 0.254 -7.147 -7.880 1.00 97.81 72 ALA A CA 1
ATOM 543 C C . ALA A 1 72 ? -0.287 -5.965 -7.056 1.00 97.81 72 ALA A C 1
ATOM 545 O O . ALA A 1 72 ? 0.454 -5.360 -6.282 1.00 97.81 72 ALA A O 1
ATOM 546 N N . ILE A 1 73 ? -1.591 -5.679 -7.151 1.00 98.69 73 ILE A N 1
ATOM 547 C CA . ILE A 1 73 ? -2.251 -4.678 -6.297 1.00 98.69 73 ILE A CA 1
ATOM 548 C C . ILE A 1 73 ? -2.240 -5.156 -4.842 1.00 98.69 73 ILE A C 1
ATOM 550 O O . ILE A 1 73 ? -1.890 -4.391 -3.944 1.00 98.69 73 ILE A O 1
ATOM 554 N N . GLY A 1 74 ? -2.558 -6.434 -4.607 1.00 98.50 74 GLY A N 1
ATOM 555 C CA . GLY A 1 74 ? -2.478 -7.048 -3.281 1.00 98.50 74 GLY A CA 1
ATOM 556 C C . GLY A 1 74 ? -1.086 -6.920 -2.654 1.00 98.50 74 GLY A C 1
ATOM 557 O O . GLY A 1 74 ? -0.975 -6.587 -1.479 1.00 98.50 74 GLY A O 1
ATOM 558 N N . HIS A 1 75 ? -0.022 -7.095 -3.440 1.00 98.19 75 HIS A N 1
ATOM 559 C CA . HIS A 1 75 ? 1.367 -6.949 -3.003 1.00 98.19 75 HIS A CA 1
ATOM 560 C C . HIS A 1 75 ? 1.692 -5.520 -2.573 1.00 98.19 75 HIS A C 1
ATOM 562 O O . HIS A 1 75 ? 2.335 -5.330 -1.538 1.00 98.19 75 HIS A O 1
ATOM 568 N N . ILE A 1 76 ? 1.235 -4.517 -3.332 1.00 98.56 76 ILE A N 1
ATOM 569 C CA . ILE A 1 76 ? 1.393 -3.104 -2.963 1.00 98.56 76 ILE A CA 1
ATOM 570 C C . ILE A 1 76 ? 0.680 -2.838 -1.634 1.00 98.56 76 ILE A C 1
ATOM 572 O O . ILE A 1 76 ? 1.295 -2.302 -0.715 1.00 98.56 76 ILE A O 1
ATOM 576 N N . ILE A 1 77 ? -0.574 -3.277 -1.494 1.00 98.69 77 ILE A N 1
ATOM 577 C CA . ILE A 1 77 ? -1.360 -3.097 -0.265 1.00 98.69 77 ILE A CA 1
ATOM 578 C C . ILE A 1 77 ? -0.685 -3.786 0.926 1.00 98.69 77 ILE A C 1
ATOM 580 O O . ILE A 1 77 ? -0.505 -3.156 1.964 1.00 98.69 77 ILE A O 1
ATOM 584 N N . ALA A 1 78 ? -0.264 -5.042 0.792 1.00 98.12 78 ALA A N 1
ATOM 585 C CA . ALA A 1 78 ? 0.340 -5.803 1.883 1.00 98.12 78 ALA A CA 1
ATOM 586 C C . ALA A 1 78 ? 1.653 -5.185 2.388 1.00 98.12 78 ALA A C 1
ATOM 588 O O . ALA A 1 78 ? 1.935 -5.234 3.583 1.00 98.12 78 ALA A O 1
ATOM 589 N N . ASN A 1 79 ? 2.450 -4.604 1.486 1.00 97.94 79 ASN A N 1
ATOM 590 C CA . ASN A 1 79 ? 3.817 -4.177 1.783 1.00 97.94 79 ASN A CA 1
ATOM 591 C C . ASN A 1 79 ? 4.001 -2.650 1.846 1.00 97.94 79 ASN A C 1
ATOM 593 O O . ASN A 1 79 ? 5.132 -2.197 2.022 1.00 97.94 79 ASN A O 1
ATOM 597 N N . HIS A 1 80 ? 2.954 -1.828 1.703 1.00 97.88 80 HIS A N 1
ATOM 598 C CA . HIS A 1 80 ? 3.127 -0.365 1.680 1.00 97.88 80 HIS A CA 1
ATOM 599 C C . HIS A 1 80 ? 3.611 0.221 3.017 1.00 97.88 80 HIS A C 1
ATOM 601 O O . HIS A 1 80 ? 4.222 1.285 3.016 1.00 97.88 80 HIS A O 1
ATOM 607 N N . ALA A 1 81 ? 3.362 -0.452 4.144 1.00 95.44 81 ALA A N 1
ATOM 608 C CA . ALA A 1 81 ? 3.716 0.005 5.490 1.00 95.44 81 ALA A CA 1
ATOM 609 C C . ALA A 1 81 ? 4.833 -0.858 6.110 1.00 95.44 81 ALA A C 1
ATOM 611 O O . ALA A 1 81 ? 5.598 -1.505 5.392 1.00 95.44 81 ALA A O 1
ATOM 612 N N . HIS A 1 82 ? 4.929 -0.863 7.444 1.00 94.31 82 HIS A N 1
ATOM 613 C CA . HIS A 1 82 ? 5.936 -1.603 8.216 1.00 94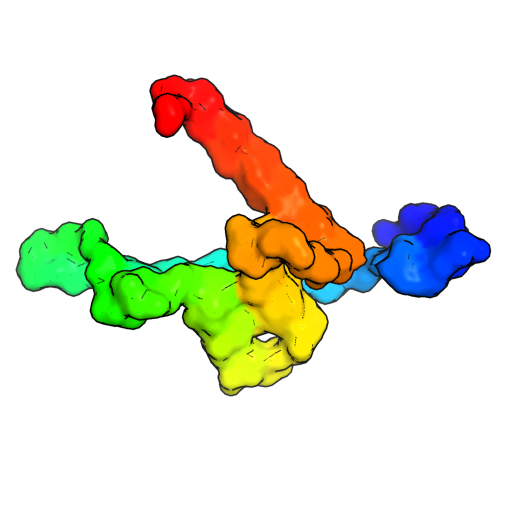.31 82 HIS A CA 1
ATOM 614 C C . HIS A 1 82 ? 5.941 -3.111 7.925 1.00 94.31 82 HIS A C 1
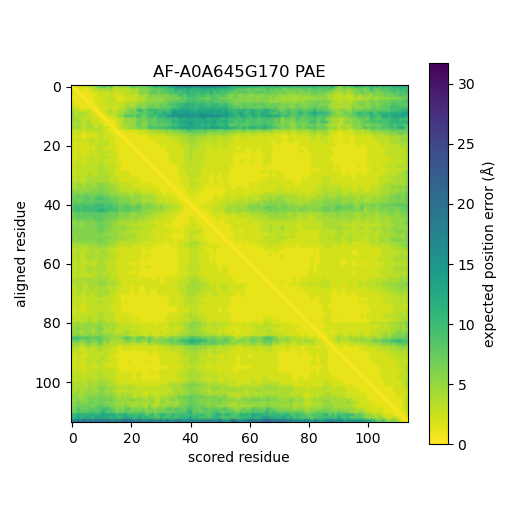ATOM 616 O O . HIS A 1 82 ? 6.972 -3.764 8.002 1.00 94.31 82 HIS A O 1
ATOM 622 N N . GLU A 1 83 ? 4.794 -3.666 7.547 1.00 95.19 83 GLU A N 1
ATOM 623 C CA . GLU A 1 83 ? 4.623 -5.064 7.156 1.00 95.19 83 GLU A CA 1
ATOM 624 C C . GLU A 1 83 ? 5.511 -5.482 5.979 1.00 95.19 83 GLU A C 1
ATOM 626 O O . GLU A 1 83 ? 5.856 -6.655 5.868 1.00 95.19 83 GLU A O 1
ATOM 631 N N . GLY A 1 84 ? 5.901 -4.532 5.125 1.00 94.69 84 GLY A N 1
ATOM 632 C CA . GLY A 1 84 ? 6.846 -4.776 4.037 1.00 94.69 84 GLY A CA 1
ATOM 633 C C . GLY A 1 84 ? 8.319 -4.617 4.429 1.00 94.69 84 GLY A C 1
ATOM 634 O O . GLY A 1 84 ? 9.196 -4.707 3.569 1.00 94.69 84 GLY A O 1
ATOM 635 N N . ASP A 1 85 ? 8.638 -4.294 5.683 1.00 94.75 85 ASP A N 1
ATOM 636 C CA . ASP A 1 85 ? 10.026 -4.094 6.098 1.00 94.75 85 ASP A CA 1
ATOM 637 C C . ASP A 1 85 ? 10.769 -5.431 6.181 1.00 94.75 85 ASP A C 1
ATOM 639 O O . ASP A 1 85 ? 10.285 -6.412 6.739 1.00 94.75 85 ASP A O 1
ATOM 643 N N . GLY A 1 86 ? 11.963 -5.483 5.583 1.00 89.69 86 GLY A N 1
ATOM 644 C CA . GLY A 1 86 ? 12.738 -6.721 5.455 1.00 89.69 86 GLY A CA 1
ATOM 645 C C . GLY A 1 86 ? 12.233 -7.681 4.370 1.00 89.69 86 GLY A C 1
ATOM 646 O O . GLY A 1 86 ? 12.829 -8.742 4.188 1.00 89.69 86 GLY A O 1
ATOM 647 N N . THR A 1 87 ? 11.186 -7.315 3.622 1.00 89.81 87 THR A N 1
ATOM 648 C CA . THR A 1 87 ? 10.686 -8.065 2.460 1.00 89.81 87 THR A CA 1
ATOM 649 C C . THR A 1 87 ? 10.984 -7.327 1.149 1.00 89.81 87 THR A C 1
ATOM 651 O O . THR A 1 87 ? 11.489 -6.199 1.132 1.00 89.81 87 THR A O 1
ATOM 654 N N . LEU A 1 88 ? 10.705 -7.977 0.016 1.00 90.62 88 LEU A N 1
ATOM 655 C CA . LEU A 1 88 ? 10.816 -7.352 -1.301 1.00 90.62 88 LEU A CA 1
ATOM 656 C C . LEU A 1 88 ? 9.549 -6.551 -1.625 1.00 90.62 88 LEU A C 1
ATOM 658 O O . LEU A 1 88 ? 8.444 -7.091 -1.634 1.00 90.62 88 LEU A O 1
ATOM 662 N N . ARG A 1 89 ? 9.720 -5.277 -1.986 1.00 94.38 89 ARG A N 1
ATOM 663 C CA . ARG A 1 89 ? 8.667 -4.434 -2.573 1.00 94.38 89 ARG A CA 1
ATOM 664 C C . ARG A 1 89 ? 8.832 -4.384 -4.093 1.00 94.38 89 ARG A C 1
ATOM 666 O O . ARG A 1 89 ? 9.960 -4.354 -4.581 1.00 94.38 89 ARG A O 1
ATOM 673 N N . SER A 1 90 ? 7.720 -4.365 -4.831 1.00 94.19 90 SER A N 1
ATOM 674 C CA . SER A 1 90 ? 7.762 -4.022 -6.261 1.00 94.19 90 SER A CA 1
ATOM 675 C C . SER A 1 90 ? 8.163 -2.546 -6.427 1.00 94.19 90 SER A C 1
ATOM 677 O O . SER A 1 90 ? 8.061 -1.792 -5.450 1.00 94.19 90 SER A O 1
ATOM 679 N N . PRO A 1 91 ? 8.589 -2.096 -7.622 1.00 94.19 91 PRO A N 1
ATOM 680 C CA . PRO A 1 91 ? 8.853 -0.678 -7.877 1.00 94.19 91 PRO A CA 1
ATOM 681 C C . PRO A 1 91 ? 7.692 0.235 -7.447 1.00 94.19 91 PRO A C 1
ATOM 683 O O . PRO A 1 91 ? 7.906 1.223 -6.744 1.00 94.19 91 PRO A O 1
ATOM 686 N N . GLU A 1 92 ? 6.453 -0.143 -7.766 1.00 96.56 92 GLU A N 1
ATOM 687 C CA . GLU A 1 92 ? 5.241 0.574 -7.362 1.00 96.56 92 GLU A CA 1
ATOM 688 C C . GLU A 1 92 ? 5.060 0.557 -5.844 1.00 96.56 92 GLU A C 1
ATOM 690 O O . GLU A 1 92 ? 4.785 1.591 -5.243 1.00 96.56 92 GLU A O 1
ATOM 695 N N . GLY A 1 93 ? 5.272 -0.595 -5.199 1.00 96.75 93 GLY A N 1
ATOM 696 C CA . GLY A 1 93 ? 5.182 -0.722 -3.745 1.00 96.75 93 GLY A CA 1
ATOM 697 C C . GLY A 1 93 ? 6.199 0.154 -3.007 1.00 96.75 93 GLY A C 1
ATOM 698 O O . GLY A 1 93 ? 5.879 0.719 -1.961 1.00 96.75 93 GLY A O 1
ATOM 699 N N . VAL A 1 94 ? 7.409 0.317 -3.556 1.00 95.75 94 VAL A N 1
ATOM 700 C CA . VAL A 1 94 ? 8.405 1.264 -3.029 1.00 95.75 94 VAL A CA 1
ATOM 701 C C . VAL A 1 94 ? 7.903 2.699 -3.165 1.00 95.75 94 VAL A C 1
ATOM 703 O O . VAL A 1 94 ? 7.969 3.453 -2.195 1.00 95.75 94 VAL A O 1
ATOM 706 N N . LEU A 1 95 ? 7.385 3.082 -4.334 1.00 96.31 95 LEU A N 1
ATOM 707 C CA . LEU A 1 95 ? 6.880 4.437 -4.567 1.00 96.31 95 LEU A CA 1
ATOM 708 C C . LEU A 1 95 ? 5.702 4.776 -3.654 1.00 96.31 95 LEU A C 1
ATOM 710 O O . LEU A 1 95 ? 5.716 5.838 -3.036 1.00 96.31 95 LEU A O 1
ATOM 714 N N . VAL A 1 96 ? 4.734 3.867 -3.512 1.00 98.19 96 VAL A N 1
ATOM 715 C CA . VAL A 1 96 ? 3.592 4.047 -2.605 1.00 98.19 96 VAL A CA 1
ATOM 716 C C . VAL A 1 96 ? 4.065 4.176 -1.159 1.00 98.19 96 VAL A C 1
ATOM 718 O O . VAL A 1 96 ? 3.675 5.131 -0.497 1.00 98.19 96 VAL A O 1
ATOM 721 N N . ASN A 1 97 ? 4.971 3.306 -0.690 1.00 97.75 97 ASN A N 1
ATOM 722 C CA . ASN A 1 97 ? 5.554 3.426 0.652 1.00 97.75 97 ASN A CA 1
ATOM 723 C C . ASN A 1 97 ? 6.203 4.800 0.872 1.00 97.75 97 ASN A C 1
ATOM 725 O O . ASN A 1 97 ? 5.967 5.444 1.888 1.00 97.75 97 ASN A O 1
ATOM 729 N N . LYS A 1 98 ? 7.032 5.273 -0.065 1.00 97.19 98 LYS A N 1
ATOM 730 C CA . LYS A 1 98 ? 7.725 6.556 0.112 1.00 97.19 98 LYS A CA 1
ATOM 731 C C . LYS A 1 98 ? 6.783 7.746 0.027 1.00 97.19 98 LYS A C 1
ATOM 733 O O . LYS A 1 98 ? 6.920 8.656 0.838 1.00 97.19 98 LYS A O 1
ATOM 738 N N . ALA A 1 99 ? 5.828 7.735 -0.896 1.00 97.06 99 ALA A N 1
ATOM 739 C CA . ALA A 1 99 ? 4.835 8.794 -1.006 1.00 97.06 99 ALA A CA 1
ATOM 740 C C . ALA A 1 99 ? 3.962 8.886 0.257 1.00 97.06 99 ALA A C 1
ATOM 742 O O . ALA A 1 99 ? 3.781 9.984 0.784 1.00 97.06 99 ALA A O 1
ATOM 743 N N . ASP A 1 100 ? 3.491 7.746 0.775 1.00 96.56 100 ASP A N 1
ATOM 744 C CA . ASP A 1 100 ? 2.696 7.679 2.006 1.00 96.56 100 ASP A CA 1
ATOM 745 C C . ASP A 1 100 ? 3.472 8.235 3.210 1.00 96.56 100 ASP A C 1
ATOM 747 O O . ASP A 1 100 ? 3.019 9.164 3.879 1.00 96.56 100 ASP A O 1
ATOM 751 N N . PHE A 1 101 ? 4.708 7.770 3.422 1.00 94.62 101 PHE A N 1
ATOM 752 C CA . PHE A 1 101 ? 5.534 8.248 4.533 1.00 94.62 101 PHE A CA 1
ATOM 753 C C . PHE A 1 101 ? 5.917 9.727 4.405 1.00 94.62 101 PHE A C 1
ATOM 755 O O . PHE A 1 101 ? 5.915 10.432 5.408 1.00 94.62 101 PHE A O 1
ATOM 762 N N . ILE A 1 102 ? 6.212 10.234 3.202 1.00 95.50 102 ILE A N 1
ATOM 763 C CA . ILE A 1 102 ? 6.482 11.670 3.005 1.00 95.50 102 ILE A CA 1
ATOM 764 C C . ILE A 1 102 ? 5.255 12.497 3.390 1.00 95.50 102 ILE A C 1
ATOM 766 O O . ILE A 1 102 ? 5.395 13.512 4.076 1.00 95.50 102 ILE A O 1
ATOM 770 N N . ASN A 1 103 ? 4.061 12.065 2.984 1.00 92.69 103 ASN A N 1
ATOM 771 C CA . ASN A 1 103 ? 2.818 12.733 3.347 1.00 92.69 103 ASN A CA 1
ATOM 772 C C . ASN A 1 103 ? 2.591 12.693 4.869 1.00 92.69 103 ASN A C 1
ATOM 774 O O . ASN A 1 103 ? 2.373 13.735 5.490 1.00 92.69 103 ASN A O 1
ATOM 778 N N . PHE A 1 104 ? 2.719 11.512 5.479 1.00 91.19 104 PHE A N 1
ATOM 779 C CA . PHE A 1 104 ? 2.557 11.324 6.919 1.00 91.19 104 PHE A CA 1
ATOM 780 C C . PHE A 1 104 ? 3.542 12.168 7.735 1.00 91.19 104 PHE A C 1
ATOM 782 O O . PHE A 1 104 ? 3.118 12.904 8.625 1.00 91.19 104 PHE A O 1
ATOM 789 N N . GLU A 1 105 ? 4.836 12.120 7.416 1.00 94.12 105 GLU A N 1
ATOM 790 C CA . GLU A 1 105 ? 5.875 12.855 8.145 1.00 94.12 105 GLU A CA 1
ATOM 791 C C . GLU A 1 105 ? 5.735 14.369 7.969 1.00 94.12 105 GLU A C 1
ATOM 793 O O . GLU A 1 105 ? 5.927 15.120 8.924 1.00 94.12 105 GLU A O 1
ATOM 798 N N . SER A 1 106 ? 5.328 14.832 6.783 1.00 92.06 106 SER A N 1
ATOM 799 C CA . SER A 1 106 ? 5.076 16.258 6.543 1.00 92.06 106 SER A CA 1
ATOM 800 C C . SER A 1 106 ? 3.947 16.780 7.434 1.00 92.06 106 SER A C 1
ATOM 802 O O . SER A 1 106 ? 4.097 17.813 8.087 1.00 92.06 106 SER A O 1
ATOM 804 N N . VAL A 1 107 ? 2.834 16.042 7.519 1.00 92.56 107 VAL A N 1
ATOM 805 C CA . VAL A 1 107 ? 1.700 16.390 8.390 1.00 92.56 107 VAL A CA 1
ATOM 806 C C . VAL A 1 107 ? 2.094 16.288 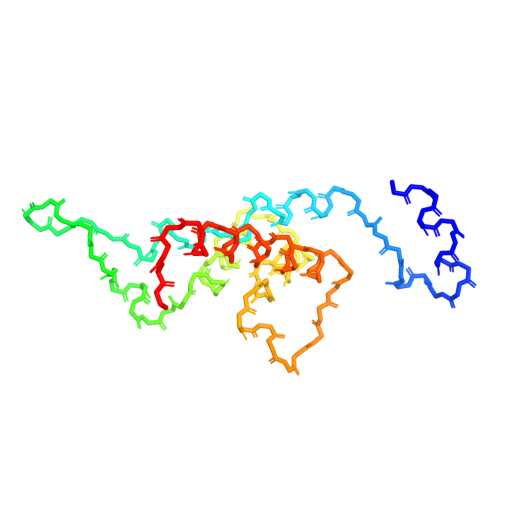9.862 1.00 92.56 107 VAL A C 1
ATOM 808 O O . VAL A 1 107 ? 1.841 17.215 10.632 1.00 92.56 107 VAL A O 1
ATOM 811 N N . LYS A 1 108 ? 2.750 15.191 10.254 1.00 92.38 108 LYS A N 1
ATOM 812 C CA . LYS A 1 108 ? 3.209 14.955 11.626 1.00 92.38 108 LYS A CA 1
ATOM 813 C C . LYS A 1 108 ? 4.127 16.084 12.105 1.00 92.38 108 LYS A C 1
ATOM 815 O O . LYS A 1 108 ? 3.913 16.630 13.189 1.00 92.38 108 LYS A O 1
ATOM 820 N N . SER A 1 109 ? 5.104 16.460 11.278 1.00 93.62 109 SER A N 1
ATOM 821 C CA . SER A 1 109 ? 6.054 17.539 11.553 1.00 93.62 109 SER A CA 1
ATOM 822 C C . SER A 1 109 ? 5.352 18.891 11.666 1.00 93.62 109 SER A C 1
ATOM 824 O O . SER A 1 109 ? 5.545 19.598 12.655 1.00 93.62 109 SER A O 1
ATOM 826 N N . PHE A 1 110 ? 4.479 19.223 10.709 1.00 93.62 110 PHE A N 1
ATOM 827 C CA . PHE A 1 110 ? 3.748 20.491 10.703 1.00 93.62 110 PHE A CA 1
ATOM 828 C C . PHE A 1 110 ? 2.828 20.654 11.923 1.00 93.62 110 PHE A C 1
ATOM 830 O O . PHE A 1 110 ? 2.695 21.753 12.457 1.00 93.62 110 PHE A O 1
ATOM 837 N N . LEU A 1 111 ? 2.227 19.559 12.401 1.00 94.25 111 LEU A N 1
ATOM 838 C CA . LEU A 1 111 ? 1.351 19.547 13.577 1.00 94.25 111 LEU A CA 1
ATOM 839 C C . LEU A 1 111 ? 2.100 19.416 14.916 1.00 94.25 111 LEU A C 1
ATOM 841 O O . LEU A 1 111 ? 1.459 19.393 15.966 1.00 94.25 111 LEU A O 1
ATOM 845 N N . GLY A 1 112 ? 3.434 19.314 14.911 1.00 91.25 112 GLY A N 1
ATOM 846 C CA . GLY A 1 112 ? 4.234 19.166 16.134 1.00 91.25 112 GLY A CA 1
ATOM 847 C C . GLY A 1 112 ? 3.971 17.860 16.894 1.00 91.25 112 GLY A C 1
ATOM 848 O O . GLY A 1 112 ? 4.176 17.792 18.109 1.00 91.25 112 GLY A O 1
ATOM 849 N N . MET A 1 113 ? 3.492 16.826 16.202 1.00 87.19 113 MET A N 1
ATOM 850 C CA . MET A 1 113 ? 3.247 15.510 16.788 1.00 87.19 113 MET A CA 1
ATOM 851 C C . MET A 1 113 ? 4.588 14.798 17.019 1.00 87.19 113 MET A C 1
ATOM 853 O O . MET A 1 113 ? 5.419 14.728 16.114 1.00 87.19 113 MET A O 1
ATOM 857 N N . LYS A 1 114 ? 4.810 14.279 18.233 1.00 70.25 114 LYS A N 1
ATOM 858 C CA . LYS A 1 114 ? 6.016 13.502 18.572 1.00 70.25 114 LYS A CA 1
ATOM 859 C C . LYS A 1 114 ? 5.977 12.107 17.956 1.00 70.25 114 LYS A C 1
ATOM 861 O O . LYS A 1 114 ? 4.889 11.498 17.923 1.00 70.25 114 LYS A O 1
#

InterPro domains:
  IPR006674 HD domain [PF01966] (14-100)
  IPR006675 HDIG domain [TIGR00277] (8-82)

Sequence (114 aa):
MDEFNAIYAAKDAKFTIDNDLLVAGALLHDVGKLVEYARNEKGETVKSANGKNLRHPFSGTVIALRNGCSDAIGHIIANHAHEGDGTLRSPEGVLVNKADFINFESVKSFLGMK

Secondary structure (DSSP, 8-state):
-HHHHHHHHTT-GGG---HHHHHHHHHHTTTTHHHHEEE-TTS-EEE-HHHHHS-HHHHHHHHHHHTT--HHHHHHHHHSSGGGTTSPPPHHHHHHHHHHHHHHHHHHHHTT--

Solvent-accessible surface area (backbone atoms only — not comparable to full-atom values): 6140 Å² total; per-residue (Å²): 102,68,70,59,28,61,63,34,34,78,79,39,67,77,57,38,64,58,67,66,55,32,53,54,19,57,75,41,31,62,56,10,51,74,53,23,45,38,68,50,99,86,68,46,87,40,76,21,81,55,26,74,77,38,56,32,29,60,49,15,21,54,54,40,46,77,70,70,46,52,69,69,39,28,49,20,12,38,32,35,54,77,77,26,62,97,54,90,66,53,61,44,21,48,50,41,25,51,53,51,47,53,52,50,50,53,52,36,57,75,70,69,57,130

Mean predicted aligned error: 3.67 Å

Foldseek 3Di:
DVVQCVVCVVVPNLSDDDPVLLVLLLVQLQVLVVQQWDQDPVRDIDGHPCVVVDPSLVSSLVVCVVVPHDVSSNQLNNQLDPSVPPHDHRNSSVVSNVVVVVVVVVVCVVVVND

pLDDT: mean 94.62, std 4.89, range [70.25, 98.69]

Radius of gyration: 16.36 Å; Cα contacts (8 Å, |Δi|>4): 147; chains: 1; bounding box: 42×31×44 Å